Protein AF-W1WE08-F1 (afdb_monomer_lite)

Organism: NCBI:txid1403943

Foldseek 3Di:
DDKDKDWDALVCLVVALVQVLQQCVVPVPVDDPVVSVVVSVVSSVARSPARKMFIADPVRHGQWIWHDDPPDTPDTTGRPVPDD

InterPro domains:
  IPR016181 Acyl-CoA N-acyltransferase [SSF55729] (3-84)

Radius of gyration: 12.64 Å; chains: 1; bounding box: 30×28×31 Å

Secondary structure (DSSP, 8-state):
---EEEE--GGGHHHHHHHHHHHHHHH-TTS-HHHHHHHHHHHHHHTTTS-EEEEE-TTS-EEEEEEEETTEEEEEEE-GGG--

Structure (mmCIF, N/CA/C/O backbone):
data_AF-W1WE08-F1
#
_entry.id   AF-W1WE08-F1
#
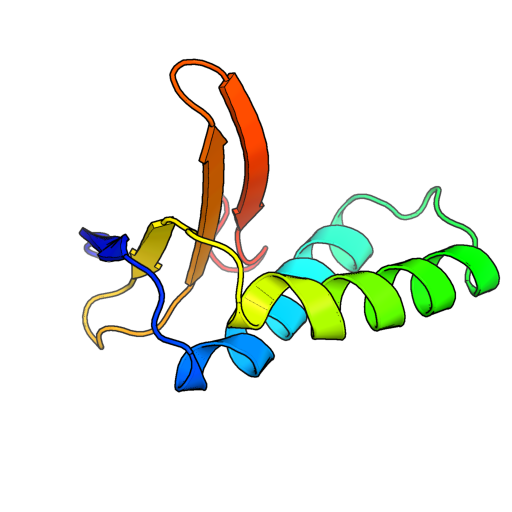loop_
_atom_site.group_PDB
_atom_site.id
_atom_site.type_symbol
_atom_site.label_atom_id
_atom_site.label_alt_id
_atom_site.label_comp_id
_atom_site.label_asym_id
_atom_site.label_entity_id
_atom_site.label_seq_id
_atom_site.pdbx_PDB_ins_code
_atom_site.Cartn_x
_atom_site.Cartn_y
_atom_site.Cartn_z
_atom_site.occupancy
_atom_site.B_iso_or_equiv
_atom_site.auth_seq_id
_atom_site.auth_comp_id
_atom_site.auth_asym_id
_atom_site.auth_atom_id
_atom_site.pdbx_PDB_model_num
ATOM 1 N N . MET A 1 1 ? -17.851 -10.853 3.634 1.00 75.19 1 MET A N 1
ATOM 2 C CA . MET A 1 1 ? -16.528 -10.398 4.092 1.00 75.19 1 MET A CA 1
ATOM 3 C C . MET A 1 1 ? -16.717 -9.054 4.758 1.00 75.19 1 MET A C 1
ATOM 5 O O . MET A 1 1 ? -17.119 -8.114 4.082 1.00 75.19 1 MET A O 1
ATOM 9 N N . VAL A 1 2 ? -16.517 -8.981 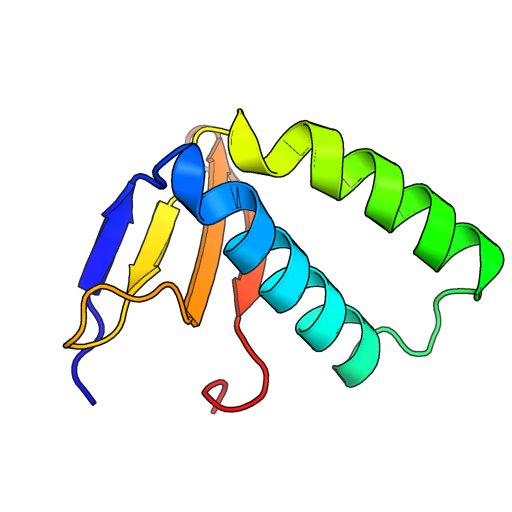6.069 1.00 89.94 2 VAL A N 1
ATOM 10 C CA . VAL A 1 2 ? -16.509 -7.705 6.793 1.00 89.94 2 VAL A CA 1
ATOM 11 C C . VAL A 1 2 ? -15.128 -7.064 6.654 1.00 89.94 2 VAL A C 1
ATOM 13 O O . VAL A 1 2 ? -14.114 -7.741 6.821 1.00 89.94 2 VAL A O 1
ATOM 16 N N . ILE A 1 3 ? -15.100 -5.766 6.343 1.00 95.62 3 ILE A N 1
ATOM 17 C CA . ILE A 1 3 ? -13.879 -4.958 6.286 1.00 95.62 3 ILE A CA 1
ATOM 18 C C . ILE A 1 3 ? -13.923 -3.915 7.397 1.00 95.62 3 ILE A C 1
ATOM 20 O O . ILE A 1 3 ? -14.924 -3.217 7.560 1.00 95.62 3 ILE A O 1
ATOM 24 N N . SER A 1 4 ? -12.830 -3.809 8.147 1.00 96.69 4 SER A N 1
ATOM 25 C CA . SER A 1 4 ? -12.598 -2.727 9.111 1.00 96.69 4 SER A CA 1
ATOM 26 C C . SER A 1 4 ? -11.378 -1.915 8.690 1.00 96.69 4 SER A C 1
ATOM 28 O O . SER A 1 4 ? -10.478 -2.448 8.046 1.00 96.69 4 SER A O 1
ATOM 30 N N . ILE A 1 5 ? -11.330 -0.635 9.061 1.00 97.31 5 ILE A N 1
ATOM 31 C CA . ILE A 1 5 ? -10.160 0.221 8.831 1.00 97.31 5 ILE A CA 1
ATOM 32 C C . ILE A 1 5 ? -9.486 0.524 10.169 1.00 97.31 5 ILE A C 1
ATOM 34 O O . ILE A 1 5 ? -10.156 0.906 11.130 1.00 97.31 5 ILE A O 1
ATOM 38 N N . ARG A 1 6 ? -8.159 0.386 10.233 1.00 96.94 6 ARG A N 1
ATOM 39 C CA . ARG A 1 6 ? -7.347 0.736 11.412 1.00 96.94 6 ARG A CA 1
ATOM 40 C C . ARG A 1 6 ? -5.979 1.286 11.011 1.00 96.94 6 ARG A C 1
ATOM 42 O O . ARG A 1 6 ? -5.659 1.349 9.831 1.00 96.94 6 ARG A O 1
ATOM 49 N N . ARG A 1 7 ? -5.162 1.690 11.985 1.00 96.12 7 ARG A N 1
ATOM 50 C CA . ARG A 1 7 ? -3.755 2.047 11.740 1.00 96.12 7 ARG A CA 1
ATOM 51 C C . ARG A 1 7 ? -2.912 0.811 11.411 1.00 96.12 7 ARG A C 1
ATOM 53 O O . ARG A 1 7 ? -3.200 -0.279 11.920 1.00 96.12 7 ARG A O 1
ATOM 60 N N . SER A 1 8 ? -1.908 0.996 10.552 1.00 95.38 8 SER A N 1
ATOM 61 C CA . SER A 1 8 ? -0.901 -0.028 10.251 1.00 95.38 8 SER A CA 1
ATOM 62 C C . SER A 1 8 ? -0.060 -0.357 11.483 1.00 95.38 8 SER A C 1
ATOM 64 O O . SER A 1 8 ? 0.101 0.467 12.390 1.00 95.38 8 SER A O 1
ATOM 66 N N . ARG A 1 9 ? 0.488 -1.573 11.507 1.00 94.69 9 ARG A N 1
ATOM 67 C CA . ARG A 1 9 ? 1.537 -1.985 12.445 1.00 94.69 9 ARG A CA 1
ATOM 68 C C . ARG A 1 9 ? 2.847 -2.144 11.679 1.00 94.69 9 ARG A C 1
ATOM 70 O O . ARG A 1 9 ? 2.836 -2.541 10.519 1.00 94.69 9 ARG A O 1
ATOM 77 N N . HIS A 1 10 ? 3.971 -1.891 12.342 1.00 90.88 10 HIS A N 1
ATOM 78 C CA . HIS A 1 10 ? 5.291 -1.986 11.713 1.00 90.88 10 HIS A CA 1
ATOM 79 C C . HIS A 1 10 ? 5.594 -3.403 11.180 1.00 90.88 10 HIS A C 1
ATOM 81 O O . HIS A 1 10 ? 6.122 -3.566 10.085 1.00 90.88 10 HIS A O 1
ATOM 87 N N . GLU A 1 11 ? 5.168 -4.438 11.913 1.00 92.69 11 GLU A N 1
ATOM 88 C CA . GLU A 1 11 ? 5.318 -5.852 11.527 1.00 92.69 11 GLU A CA 1
ATOM 89 C C . GLU A 1 11 ? 4.547 -6.248 10.255 1.00 92.69 11 GLU A C 1
ATOM 91 O O . GLU A 1 11 ? 4.861 -7.258 9.632 1.00 92.69 11 GLU A O 1
ATOM 96 N N . GLU A 1 12 ? 3.564 -5.443 9.843 1.00 93.50 12 GLU A N 1
ATOM 97 C CA . GLU A 1 12 ? 2.740 -5.691 8.654 1.00 93.50 12 GLU A CA 1
ATOM 98 C C . GLU A 1 12 ? 3.359 -5.097 7.383 1.00 93.50 12 GLU A C 1
ATOM 100 O O . GLU A 1 12 ? 2.806 -5.272 6.300 1.00 93.50 12 GLU A O 1
ATOM 105 N N . GLY A 1 13 ? 4.500 -4.406 7.486 1.00 92.88 13 GLY A N 1
ATOM 106 C CA . GLY A 1 13 ? 5.123 -3.691 6.372 1.00 92.88 13 GLY A CA 1
ATOM 107 C C . GLY A 1 13 ? 5.354 -4.564 5.137 1.00 92.88 13 GLY A C 1
ATOM 108 O O . GLY A 1 13 ? 4.983 -4.171 4.035 1.00 92.88 13 GLY A O 1
ATOM 109 N N . GLU A 1 14 ? 5.865 -5.781 5.323 1.00 93.25 14 GLU A N 1
ATOM 110 C CA . GLU A 1 14 ? 6.065 -6.751 4.236 1.00 93.25 14 GLU A CA 1
ATOM 111 C C . GLU A 1 14 ? 4.746 -7.155 3.550 1.00 93.25 14 GLU A C 1
ATOM 113 O O . GLU A 1 14 ? 4.702 -7.317 2.330 1.00 93.25 14 GLU A O 1
ATOM 118 N N . GLU A 1 15 ? 3.644 -7.258 4.302 1.00 95.44 15 GLU A N 1
ATOM 119 C CA . GLU A 1 15 ? 2.322 -7.539 3.726 1.00 95.44 15 GLU A CA 1
ATOM 120 C C . GLU A 1 15 ? 1.808 -6.354 2.902 1.00 95.44 15 GLU A C 1
ATOM 122 O O . GLU A 1 15 ? 1.239 -6.545 1.827 1.00 95.44 15 GLU A O 1
ATOM 127 N N . LEU A 1 16 ? 2.044 -5.123 3.364 1.00 96.31 16 LEU A N 1
ATOM 128 C CA . LEU A 1 16 ? 1.660 -3.916 2.630 1.00 96.31 16 LEU A CA 1
ATOM 129 C C . LEU A 1 16 ? 2.476 -3.751 1.343 1.00 96.31 16 LEU A C 1
ATOM 131 O O . LEU A 1 16 ? 1.913 -3.389 0.309 1.00 96.31 16 LEU A O 1
ATOM 135 N N . VAL A 1 17 ? 3.773 -4.076 1.379 1.00 96.06 17 VAL A N 1
ATOM 136 C CA . VAL A 1 17 ? 4.627 -4.126 0.182 1.00 96.06 17 VAL A CA 1
ATOM 137 C C . VAL A 1 17 ? 4.091 -5.162 -0.801 1.00 96.06 17 VAL A C 1
ATOM 139 O O . VAL A 1 17 ? 3.944 -4.851 -1.979 1.00 96.06 17 VAL A O 1
ATOM 142 N N . ALA A 1 18 ? 3.720 -6.358 -0.334 1.00 96.06 18 ALA A N 1
ATOM 143 C CA . ALA A 1 18 ? 3.136 -7.383 -1.197 1.00 96.06 18 ALA A CA 1
ATOM 1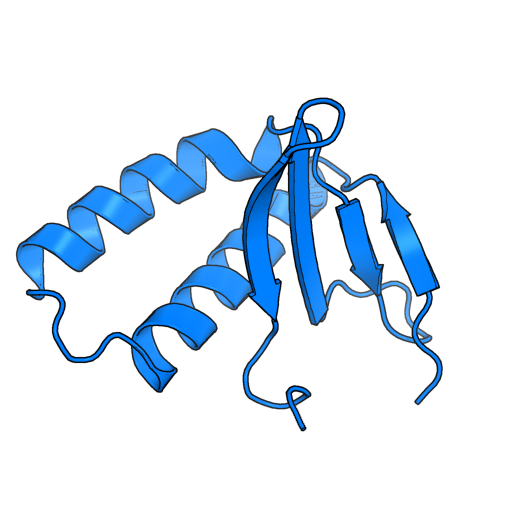44 C C . ALA A 1 18 ? 1.825 -6.910 -1.853 1.00 96.06 18 ALA A C 1
ATOM 146 O O . ALA A 1 18 ? 1.644 -7.091 -3.057 1.00 96.06 18 ALA A O 1
ATOM 147 N N . ILE A 1 19 ? 0.938 -6.250 -1.100 1.00 96.31 19 ILE A N 1
ATOM 148 C CA . ILE A 1 19 ? -0.301 -5.662 -1.639 1.00 96.31 19 ILE A CA 1
ATOM 149 C C . ILE A 1 19 ? 0.008 -4.615 -2.711 1.00 96.31 19 ILE A C 1
ATOM 151 O O . ILE A 1 19 ? -0.612 -4.629 -3.778 1.00 96.31 19 ILE A O 1
ATOM 155 N N . TRP A 1 20 ? 0.961 -3.716 -2.449 1.00 96.62 20 TRP A N 1
ATOM 156 C CA . TRP A 1 20 ? 1.395 -2.720 -3.426 1.00 96.62 20 TRP A CA 1
ATOM 157 C C . TRP A 1 20 ? 1.940 -3.394 -4.686 1.00 96.62 20 TRP A C 1
ATOM 159 O O . TRP A 1 20 ? 1.467 -3.084 -5.777 1.00 96.62 20 TRP A O 1
ATOM 169 N N . CYS A 1 21 ? 2.831 -4.380 -4.543 1.00 94.75 21 CYS A N 1
ATOM 170 C CA . CYS A 1 21 ? 3.401 -5.111 -5.669 1.00 94.75 21 CYS A CA 1
ATOM 171 C C . CYS A 1 21 ? 2.313 -5.733 -6.546 1.00 94.75 21 CYS A C 1
ATOM 173 O O . CYS A 1 21 ? 2.255 -5.467 -7.743 1.00 94.75 21 CYS A O 1
ATOM 175 N N . ARG A 1 22 ? 1.386 -6.483 -5.939 1.00 95.31 22 ARG A N 1
ATOM 176 C CA . ARG A 1 22 ? 0.271 -7.116 -6.658 1.00 95.31 22 ARG A CA 1
ATOM 177 C C . ARG A 1 22 ? -0.648 -6.096 -7.328 1.00 95.31 22 ARG A C 1
ATOM 179 O O . ARG A 1 22 ? -1.132 -6.337 -8.429 1.00 95.31 22 ARG A O 1
ATOM 186 N N . SER A 1 23 ? -0.893 -4.960 -6.676 1.00 94.94 23 SER A N 1
ATOM 187 C CA . SER A 1 23 ? -1.706 -3.873 -7.236 1.00 94.94 23 SER A CA 1
ATOM 188 C C . SER A 1 23 ? -1.042 -3.242 -8.461 1.00 94.94 23 SER A C 1
ATOM 190 O O . SER A 1 23 ? -1.709 -2.952 -9.454 1.00 94.94 23 SER A O 1
ATOM 192 N N . VAL A 1 24 ? 0.271 -3.020 -8.387 1.00 94.06 24 VAL A N 1
ATOM 193 C CA . VAL A 1 24 ? 1.072 -2.459 -9.475 1.00 94.06 24 VAL A CA 1
ATOM 194 C C . VAL A 1 24 ? 1.134 -3.440 -10.638 1.00 94.06 24 VAL A C 1
ATOM 196 O O . VAL A 1 24 ? 0.802 -3.063 -11.755 1.00 94.06 24 VAL A O 1
ATOM 199 N N . ASP A 1 25 ? 1.425 -4.710 -10.380 1.00 92.12 25 ASP A N 1
ATOM 200 C CA . ASP A 1 25 ? 1.509 -5.731 -11.426 1.00 92.12 25 ASP A CA 1
ATOM 201 C C . ASP A 1 25 ? 0.156 -5.947 -12.135 1.00 92.12 25 ASP A C 1
ATOM 203 O O . ASP A 1 25 ? 0.118 -6.254 -13.325 1.00 92.12 25 ASP A O 1
ATOM 207 N N . ALA A 1 26 ? -0.965 -5.749 -11.431 1.00 92.75 26 ALA A N 1
ATOM 208 C CA . ALA A 1 26 ? -2.303 -5.917 -11.994 1.00 92.75 26 ALA A CA 1
ATOM 209 C C . ALA A 1 26 ? -2.789 -4.733 -12.848 1.00 92.75 26 ALA A C 1
ATOM 211 O O . ALA A 1 26 ? -3.645 -4.931 -13.710 1.00 92.75 26 ALA A O 1
ATOM 212 N N . THR A 1 27 ? -2.327 -3.501 -12.591 1.00 91.44 27 THR A N 1
ATOM 213 C CA . THR A 1 27 ? -2.906 -2.303 -13.241 1.00 91.44 27 THR A CA 1
ATOM 214 C C . THR A 1 27 ? -1.903 -1.269 -13.747 1.00 91.44 27 THR A C 1
ATOM 216 O O . THR A 1 27 ? -2.326 -0.276 -14.333 1.00 91.44 27 THR A O 1
ATOM 219 N N . HIS A 1 28 ? -0.608 -1.442 -13.490 1.00 91.25 28 HIS A N 1
ATOM 220 C CA . HIS A 1 28 ? 0.461 -0.511 -13.864 1.00 91.25 28 HIS A CA 1
ATOM 221 C C . HIS A 1 28 ? 1.478 -1.184 -14.797 1.00 91.25 28 HIS A C 1
ATOM 223 O O . HIS A 1 28 ? 2.688 -1.000 -14.665 1.00 91.25 28 HIS A O 1
ATOM 229 N N . ASP A 1 29 ? 0.975 -1.947 -15.766 1.00 90.62 29 ASP A N 1
ATOM 230 C CA . ASP A 1 29 ? 1.757 -2.601 -16.826 1.00 90.62 29 ASP A CA 1
ATOM 231 C C . ASP A 1 29 ? 2.571 -1.619 -17.694 1.00 90.62 29 ASP A C 1
ATOM 233 O O . ASP A 1 29 ? 3.496 -2.018 -18.399 1.00 90.62 29 ASP A O 1
ATOM 237 N N . PHE A 1 30 ? 2.263 -0.324 -17.609 1.00 92.94 30 PHE A N 1
ATOM 238 C CA . PHE A 1 30 ? 3.004 0.762 -18.243 1.00 92.94 30 PHE A CA 1
ATOM 239 C C . PHE A 1 30 ? 4.363 1.075 -17.590 1.00 92.94 30 PHE A C 1
ATOM 241 O O . PHE A 1 30 ? 5.158 1.807 -18.185 1.00 92.94 30 PHE A O 1
ATOM 248 N N . LEU A 1 31 ? 4.639 0.589 -16.374 1.00 91.56 31 LEU A N 1
ATOM 249 C CA . LEU A 1 31 ? 5.936 0.789 -15.720 1.00 91.56 31 LEU A CA 1
ATOM 250 C C . LEU A 1 31 ? 7.000 -0.111 -16.358 1.00 91.56 31 LEU A C 1
ATOM 252 O O . LEU A 1 31 ? 6.771 -1.294 -16.606 1.00 91.56 31 LEU A O 1
ATOM 256 N N . SER A 1 32 ? 8.199 0.430 -16.579 1.00 93.75 32 SER A N 1
ATOM 257 C CA . SER A 1 32 ? 9.337 -0.398 -16.978 1.00 93.75 32 SER A CA 1
ATOM 258 C C . SER A 1 32 ? 9.767 -1.311 -15.828 1.00 93.75 32 SER A C 1
ATOM 260 O O . SER A 1 32 ? 9.613 -0.970 -14.654 1.00 93.75 32 SER A O 1
ATOM 262 N N . ALA A 1 33 ? 10.356 -2.462 -16.159 1.00 90.75 33 ALA A N 1
ATOM 263 C CA . ALA A 1 33 ? 10.861 -3.398 -15.155 1.00 90.75 33 ALA A CA 1
ATOM 264 C C . ALA A 1 33 ? 11.921 -2.758 -14.238 1.00 90.75 33 ALA A C 1
ATOM 266 O O . ALA A 1 33 ? 11.914 -2.995 -13.036 1.00 90.75 33 ALA A O 1
ATOM 267 N N . GLU A 1 34 ? 12.793 -1.911 -14.792 1.00 93.44 34 GLU A N 1
ATOM 268 C CA . GLU A 1 34 ? 13.815 -1.184 -14.028 1.00 93.44 34 GLU A CA 1
ATOM 269 C C . GLU A 1 34 ? 13.170 -0.240 -13.008 1.00 93.44 34 GLU A C 1
ATOM 271 O O . GLU A 1 34 ? 13.444 -0.329 -11.813 1.00 93.44 34 GLU A O 1
ATOM 276 N N . TYR A 1 35 ? 12.222 0.590 -13.453 1.00 92.50 35 TYR A N 1
ATOM 277 C CA . TYR A 1 35 ? 11.558 1.547 -12.573 1.00 92.50 35 TYR A CA 1
ATOM 278 C C . TYR A 1 35 ? 10.659 0.858 -11.535 1.00 92.50 35 TYR A C 1
ATOM 280 O O . TYR A 1 35 ? 10.530 1.320 -10.403 1.00 92.50 35 TYR A O 1
ATOM 288 N N . ARG A 1 36 ? 10.075 -0.294 -11.882 1.00 92.69 36 ARG A N 1
ATOM 289 C CA . ARG A 1 36 ? 9.306 -1.135 -10.956 1.00 92.69 36 ARG A CA 1
ATOM 290 C C . ARG A 1 36 ? 10.152 -1.634 -9.782 1.00 92.69 36 ARG A C 1
ATOM 292 O O . ARG A 1 36 ? 9.640 -1.664 -8.662 1.00 92.69 36 ARG A O 1
ATOM 299 N N . VAL A 1 37 ? 11.402 -2.024 -10.038 1.00 92.50 37 VAL A N 1
ATOM 300 C CA . VAL A 1 37 ? 12.350 -2.479 -9.008 1.00 92.50 37 VAL A CA 1
ATOM 301 C C . VAL A 1 37 ? 12.789 -1.310 -8.127 1.00 92.50 37 VAL A C 1
ATOM 303 O O . VAL A 1 37 ? 12.724 -1.422 -6.906 1.00 92.50 37 VAL A O 1
ATOM 306 N N . GLU A 1 38 ? 13.134 -0.164 -8.721 1.00 93.94 38 GLU A N 1
ATOM 307 C CA . GLU A 1 38 ? 13.501 1.047 -7.967 1.00 93.94 38 GLU A CA 1
ATOM 308 C C . GLU A 1 38 ? 12.372 1.515 -7.035 1.00 93.94 38 GLU A C 1
ATOM 310 O O . GLU A 1 38 ? 12.598 1.847 -5.869 1.00 93.94 38 GLU A O 1
ATOM 315 N N . LEU A 1 39 ? 11.130 1.508 -7.532 1.00 93.75 39 LEU A N 1
ATOM 316 C CA . LEU A 1 39 ? 9.962 1.844 -6.723 1.00 93.75 39 LEU A CA 1
ATOM 317 C C . LEU A 1 39 ? 9.746 0.841 -5.590 1.00 93.75 39 LEU A C 1
ATOM 319 O O . LEU A 1 39 ? 9.393 1.254 -4.489 1.00 93.75 39 LEU A O 1
ATOM 323 N N . GLU A 1 40 ? 9.959 -0.453 -5.827 1.00 93.31 40 GLU A N 1
ATOM 324 C CA . GLU A 1 40 ? 9.797 -1.463 -4.781 1.00 93.31 40 GLU A CA 1
ATOM 325 C C . GLU A 1 40 ? 10.777 -1.259 -3.628 1.00 93.31 40 GLU A C 1
ATOM 327 O O . GLU A 1 40 ? 10.370 -1.327 -2.468 1.00 93.31 40 GLU A O 1
ATOM 332 N N . GLU A 1 41 ? 12.045 -0.969 -3.925 1.00 93.94 41 GLU A N 1
ATOM 333 C CA . GLU A 1 41 ? 13.051 -0.680 -2.899 1.00 93.94 41 GLU A CA 1
ATOM 334 C C . GLU A 1 41 ? 12.645 0.529 -2.045 1.00 93.94 41 GLU A C 1
ATOM 336 O O . GLU A 1 41 ? 12.689 0.472 -0.810 1.00 93.94 41 GLU A O 1
ATOM 341 N N . LEU A 1 42 ? 12.165 1.598 -2.689 1.00 93.25 42 LEU A N 1
ATOM 342 C CA . LEU A 1 42 ? 11.677 2.787 -1.994 1.00 93.25 42 LEU A CA 1
ATOM 343 C C . LEU A 1 42 ? 10.461 2.461 -1.117 1.00 93.25 42 LEU A C 1
ATOM 345 O O . LEU A 1 42 ? 10.433 2.801 0.067 1.00 93.25 42 LEU A O 1
ATOM 349 N N . VAL A 1 43 ? 9.470 1.772 -1.677 1.00 93.88 43 VAL A N 1
ATOM 350 C CA . VAL A 1 43 ? 8.220 1.411 -0.997 1.00 93.88 43 VAL A CA 1
ATOM 351 C C . VAL A 1 43 ? 8.488 0.496 0.198 1.00 93.88 43 VAL A C 1
ATOM 353 O O . VAL A 1 43 ? 7.921 0.714 1.269 1.00 93.88 43 VAL A O 1
ATOM 356 N N . ARG A 1 44 ? 9.405 -0.467 0.066 1.00 93.94 44 ARG A N 1
ATOM 357 C CA . ARG A 1 44 ? 9.821 -1.366 1.151 1.00 93.94 44 ARG A CA 1
ATOM 358 C C . ARG A 1 44 ? 10.458 -0.623 2.321 1.00 93.94 44 ARG A C 1
ATOM 360 O O . ARG A 1 44 ? 10.227 -0.993 3.467 1.00 93.94 44 ARG A O 1
ATOM 367 N N . SER A 1 45 ? 11.209 0.442 2.045 1.00 92.31 45 SER A N 1
ATOM 368 C CA . SER A 1 45 ? 11.780 1.297 3.093 1.00 92.31 45 SER A CA 1
ATOM 369 C C . SER A 1 45 ? 10.747 2.228 3.745 1.00 92.31 45 SER A C 1
ATOM 371 O O . SER A 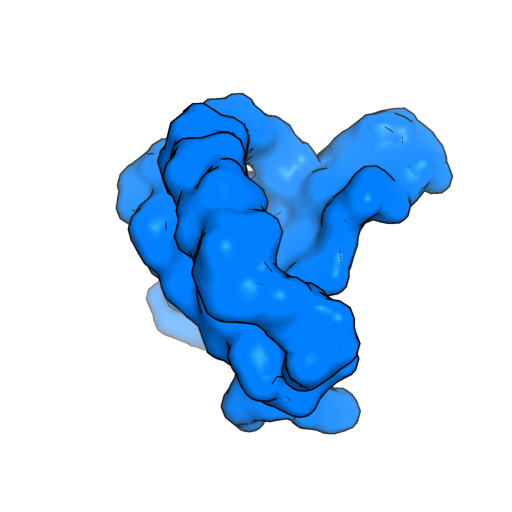1 45 ? 10.883 2.587 4.911 1.00 92.31 45 SER A O 1
ATOM 373 N N . PHE A 1 46 ? 9.704 2.612 3.003 1.00 92.31 46 PHE A N 1
ATOM 374 C CA . PHE A 1 46 ? 8.753 3.647 3.405 1.00 92.31 46 PHE A CA 1
ATOM 375 C C . PHE A 1 46 ? 7.513 3.106 4.129 1.00 92.31 46 PHE A C 1
ATOM 377 O O . PHE A 1 46 ? 7.128 3.639 5.169 1.00 92.31 46 PHE A O 1
ATOM 384 N N . LEU A 1 47 ? 6.866 2.060 3.600 1.00 92.19 47 LEU A N 1
ATOM 385 C CA . LEU A 1 47 ? 5.578 1.578 4.121 1.00 92.19 47 LEU A CA 1
ATOM 386 C C . LEU A 1 47 ? 5.601 1.131 5.595 1.00 92.19 47 LEU A C 1
ATOM 388 O O . LEU A 1 47 ? 4.623 1.427 6.283 1.00 92.19 47 LEU A O 1
ATOM 392 N N . PRO A 1 48 ? 6.655 0.464 6.115 1.00 91.12 48 PRO A N 1
ATOM 393 C CA . PRO A 1 48 ? 6.692 0.053 7.522 1.00 91.12 48 PRO A CA 1
ATOM 394 C C . PRO A 1 48 ? 6.700 1.228 8.514 1.00 91.12 48 PRO A C 1
ATOM 396 O O . PRO A 1 48 ? 6.266 1.074 9.656 1.00 91.12 48 PRO A O 1
ATOM 399 N N . GLU A 1 49 ? 7.198 2.391 8.091 1.00 91.81 49 GLU A N 1
ATOM 400 C CA . GLU A 1 49 ? 7.355 3.596 8.921 1.00 91.81 49 GLU A CA 1
ATOM 401 C C . GLU A 1 49 ? 6.250 4.636 8.668 1.00 91.81 49 GLU A C 1
ATOM 403 O O . GLU A 1 49 ? 6.016 5.536 9.478 1.00 91.81 49 GLU A O 1
ATOM 408 N N . ALA A 1 50 ? 5.553 4.537 7.536 1.00 91.19 50 ALA A N 1
ATOM 409 C CA . ALA A 1 50 ? 4.535 5.498 7.148 1.00 91.19 50 ALA A CA 1
ATOM 410 C C . ALA A 1 50 ? 3.275 5.398 8.040 1.00 91.19 50 ALA A C 1
ATOM 412 O O . ALA A 1 50 ? 2.835 4.298 8.392 1.00 91.19 50 ALA A O 1
ATOM 413 N N . PRO A 1 51 ? 2.616 6.532 8.364 1.00 92.81 51 PRO A N 1
ATOM 414 C CA . PRO A 1 51 ? 1.396 6.563 9.170 1.00 92.81 51 PRO A CA 1
ATOM 415 C C . PRO A 1 51 ? 0.173 6.147 8.337 1.00 92.81 51 PRO A C 1
ATOM 417 O O . PRO A 1 51 ? -0.751 6.934 8.100 1.00 92.81 51 PRO A O 1
ATOM 420 N N . LEU A 1 52 ? 0.166 4.899 7.881 1.00 96.00 52 LEU A N 1
ATOM 421 C CA . LEU A 1 52 ? -0.852 4.347 6.999 1.00 96.00 52 LEU A CA 1
ATOM 422 C C . LEU A 1 52 ? -2.131 3.999 7.766 1.00 96.00 52 LEU A C 1
ATOM 424 O O . LEU A 1 52 ? -2.155 3.770 8.983 1.00 96.00 52 LEU A O 1
ATOM 428 N N . TRP A 1 53 ? -3.219 3.952 7.014 1.00 97.38 53 TRP A N 1
ATOM 429 C CA . TRP A 1 53 ? -4.438 3.259 7.393 1.00 97.38 53 TRP A CA 1
ATOM 430 C C . TRP A 1 53 ? -4.539 1.990 6.562 1.00 97.38 53 TRP A C 1
ATOM 432 O O . TRP A 1 53 ? -4.294 2.025 5.361 1.00 97.38 53 TRP A O 1
ATOM 442 N N . VAL A 1 54 ? -4.917 0.882 7.182 1.00 97.75 54 VAL A N 1
ATOM 443 C CA . VAL A 1 54 ? -5.060 -0.419 6.528 1.00 97.75 54 VAL A CA 1
ATOM 444 C C . VAL A 1 54 ? -6.511 -0.867 6.571 1.00 97.75 54 VAL A C 1
ATOM 446 O O . VAL A 1 54 ? -7.188 -0.725 7.593 1.00 97.75 54 VAL A O 1
ATOM 449 N N . ALA A 1 55 ? -6.982 -1.403 5.450 1.00 97.6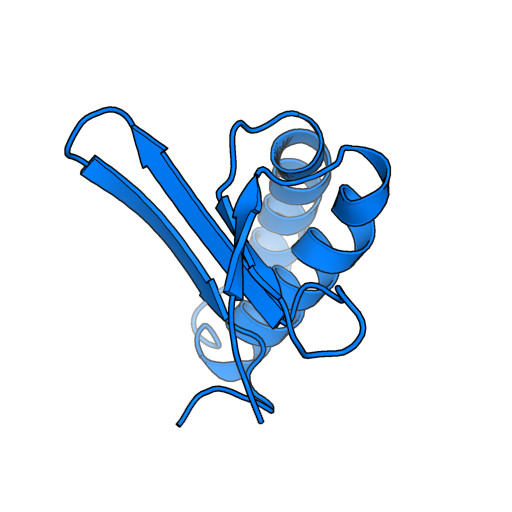2 55 ALA A N 1
ATOM 450 C CA . ALA A 1 55 ? -8.208 -2.175 5.380 1.00 97.62 55 ALA A CA 1
ATOM 451 C C . ALA A 1 55 ? -7.885 -3.613 5.768 1.00 97.62 55 ALA A C 1
ATOM 453 O O . ALA A 1 55 ? -6.983 -4.217 5.188 1.00 97.62 55 ALA A O 1
ATOM 454 N N . VAL A 1 56 ? -8.610 -4.157 6.740 1.00 97.44 56 VAL A N 1
ATOM 455 C CA . VAL A 1 56 ? -8.389 -5.509 7.254 1.00 97.44 56 VAL A CA 1
ATOM 456 C C . VAL A 1 56 ? -9.643 -6.356 7.141 1.00 97.44 56 VAL A C 1
ATOM 458 O O . VAL A 1 56 ? -10.763 -5.856 7.275 1.00 97.44 56 VAL A O 1
ATOM 461 N N . ASN A 1 57 ? -9.443 -7.648 6.901 1.00 95.56 57 ASN A N 1
ATOM 462 C CA . ASN A 1 57 ? -10.515 -8.639 6.913 1.00 95.56 57 ASN A CA 1
ATOM 463 C C . ASN A 1 57 ? -10.836 -9.126 8.343 1.00 95.56 57 ASN A C 1
ATOM 465 O O . ASN A 1 57 ? -10.231 -8.701 9.324 1.00 95.56 57 ASN A O 1
ATOM 469 N N . GLU A 1 58 ? -11.773 -10.068 8.464 1.00 95.12 58 GLU A N 1
ATOM 470 C CA . GLU A 1 58 ? -12.223 -10.659 9.739 1.00 95.12 58 GLU A CA 1
ATOM 471 C C . GLU A 1 58 ? -11.113 -11.351 10.555 1.00 95.12 58 GLU A C 1
ATOM 473 O O . GLU A 1 58 ? -11.284 -11.587 11.748 1.00 95.12 58 GLU A O 1
ATOM 478 N N . ARG A 1 59 ? -9.971 -11.673 9.931 1.00 94.31 59 ARG A N 1
ATOM 479 C CA . ARG A 1 59 ? -8.788 -12.255 10.590 1.00 94.31 59 ARG A CA 1
ATOM 480 C C . ARG A 1 59 ? -7.749 -11.199 10.976 1.00 94.31 59 ARG A C 1
ATOM 482 O O . ARG A 1 59 ? -6.615 -11.558 11.272 1.00 94.31 59 ARG A O 1
ATOM 489 N N . ASP A 1 60 ? -8.121 -9.922 10.920 1.00 94.56 60 ASP A N 1
ATOM 490 C CA . ASP A 1 60 ? -7.245 -8.765 11.122 1.00 94.56 60 ASP A CA 1
ATOM 491 C C . ASP A 1 60 ? -6.058 -8.706 10.142 1.00 94.56 60 ASP A C 1
ATOM 493 O O . ASP A 1 60 ? -5.039 -8.081 10.427 1.00 94.56 60 ASP A O 1
ATOM 497 N N . ARG A 1 61 ? -6.184 -9.345 8.969 1.00 94.88 61 ARG A N 1
ATOM 498 C CA . ARG A 1 61 ? -5.144 -9.334 7.934 1.00 94.88 61 ARG A CA 1
ATOM 499 C C . ARG A 1 61 ? -5.342 -8.158 6.980 1.00 94.88 61 ARG A C 1
ATOM 501 O O . ARG A 1 61 ? -6.464 -8.012 6.477 1.00 94.88 61 ARG A O 1
ATOM 508 N N . PRO A 1 62 ? -4.294 -7.361 6.700 1.00 96.56 62 PRO A N 1
ATOM 509 C CA . PRO A 1 62 ? -4.343 -6.313 5.691 1.00 96.56 62 PRO A CA 1
ATOM 510 C C . PRO A 1 62 ? -4.742 -6.863 4.322 1.00 96.56 62 PRO A C 1
ATOM 512 O O . PRO A 1 62 ? -4.235 -7.886 3.871 1.00 96.56 62 PRO A O 1
ATOM 515 N N . VAL A 1 63 ? -5.662 -6.167 3.663 1.00 96.94 63 VAL A N 1
ATOM 516 C CA . VAL A 1 63 ? -6.091 -6.428 2.280 1.00 96.94 63 VAL A CA 1
ATOM 517 C C . VAL A 1 63 ? -6.033 -5.167 1.409 1.00 96.94 63 VAL A C 1
ATOM 519 O O . VAL A 1 63 ? -6.327 -5.198 0.220 1.00 96.94 63 VAL A O 1
ATOM 522 N N . GLY A 1 64 ? -5.650 -4.038 2.000 1.00 96.81 64 GLY A N 1
ATOM 523 C CA . GLY A 1 64 ? -5.442 -2.761 1.333 1.00 96.81 64 GLY A CA 1
ATOM 524 C C . GLY A 1 64 ? -4.909 -1.728 2.315 1.00 96.81 64 GLY A C 1
ATOM 525 O O . GLY A 1 64 ? -4.976 -1.923 3.531 1.00 96.81 64 GLY A O 1
ATOM 526 N N . PHE A 1 65 ? -4.394 -0.619 1.805 1.00 97.38 65 PHE A N 1
ATOM 527 C CA . PHE A 1 65 ? -3.937 0.497 2.618 1.00 97.38 65 PHE A CA 1
ATOM 528 C C . PHE A 1 65 ? -4.132 1.837 1.915 1.00 97.38 65 PHE A C 1
ATOM 530 O O . PHE A 1 65 ? -4.205 1.924 0.689 1.00 97.38 65 PHE A O 1
ATOM 537 N N . MET A 1 66 ? -4.180 2.896 2.717 1.00 97.25 66 MET A N 1
ATOM 538 C CA . MET A 1 66 ? -4.169 4.276 2.261 1.00 97.25 66 MET A CA 1
ATOM 539 C C . MET A 1 66 ? -3.213 5.123 3.101 1.00 97.25 66 MET A C 1
ATOM 541 O O . MET A 1 66 ? -3.102 4.944 4.319 1.00 97.25 66 MET A O 1
ATOM 545 N N . LEU A 1 67 ? -2.559 6.081 2.451 1.00 95.69 67 LEU A N 1
ATOM 546 C CA . LEU A 1 67 ? -1.807 7.148 3.100 1.00 95.69 67 LEU A CA 1
ATOM 547 C C . LEU A 1 67 ? -2.630 8.433 3.033 1.00 95.69 67 LEU A C 1
ATOM 549 O O . LEU A 1 67 ? -3.021 8.867 1.951 1.00 95.69 67 LEU A O 1
ATOM 553 N N . LEU A 1 68 ? -2.892 9.026 4.198 1.00 93.88 68 LEU A N 1
ATOM 554 C CA . LEU A 1 68 ? -3.661 10.260 4.321 1.00 93.88 68 LEU A CA 1
ATOM 555 C C . LEU A 1 68 ? -2.845 11.312 5.077 1.00 93.88 68 LEU A C 1
ATOM 557 O O . LEU A 1 68 ? -2.548 11.134 6.262 1.00 93.88 68 LEU A O 1
ATOM 561 N N . SER A 1 69 ? -2.571 12.429 4.410 1.00 89.75 69 SER A N 1
ATOM 562 C CA . SER A 1 69 ? -1.899 13.606 4.956 1.00 89.75 69 SER A CA 1
ATOM 563 C C . SER A 1 69 ? -2.898 14.759 5.064 1.00 89.75 69 SER A C 1
ATOM 565 O O . SER A 1 69 ? -3.213 15.450 4.095 1.00 89.75 69 SER A O 1
ATOM 567 N N . GLY A 1 70 ? -3.453 14.958 6.263 1.00 89.75 70 GLY A N 1
ATOM 568 C CA . GLY A 1 70 ? -4.508 15.947 6.494 1.00 89.75 70 GLY A CA 1
ATOM 569 C C . GLY A 1 70 ? -5.788 15.601 5.727 1.00 89.75 70 GLY A C 1
ATOM 570 O O . GLY A 1 70 ? -6.480 14.651 6.080 1.00 89.75 70 GLY A O 1
ATOM 571 N N . GLN A 1 71 ? -6.103 16.384 4.694 1.00 91.00 71 GLN A N 1
ATOM 572 C CA . GLN A 1 71 ? -7.252 16.162 3.803 1.00 91.00 71 GLN A CA 1
ATOM 573 C C . GLN A 1 71 ? -6.847 15.591 2.433 1.00 91.00 71 GLN A C 1
ATOM 575 O O . GLN A 1 71 ? -7.678 15.520 1.531 1.00 91.00 71 GLN A O 1
ATOM 580 N N . HIS A 1 72 ? -5.581 15.208 2.258 1.00 92.81 72 HIS A N 1
ATOM 581 C CA . HIS A 1 72 ? -5.054 14.709 0.994 1.00 92.81 72 HIS A CA 1
ATOM 582 C C . HIS A 1 72 ? -4.712 13.221 1.088 1.00 92.81 72 HIS A C 1
ATOM 584 O O . HIS A 1 72 ? -4.032 12.797 2.020 1.00 92.81 72 HIS A O 1
ATOM 590 N N . MET A 1 73 ? -5.210 12.429 0.136 1.00 94.12 73 MET A N 1
ATOM 591 C CA . MET A 1 73 ? -4.908 11.003 0.033 1.00 94.12 73 MET A CA 1
ATOM 592 C C . MET A 1 73 ? -3.757 10.813 -0.954 1.00 94.12 73 MET A C 1
ATOM 594 O O . MET A 1 73 ? -3.974 10.841 -2.163 1.00 94.12 73 MET A O 1
ATOM 598 N N . ASP A 1 74 ? -2.550 10.637 -0.418 1.00 93.19 74 ASP A N 1
ATOM 599 C CA . ASP A 1 74 ? -1.312 10.505 -1.195 1.00 93.19 74 ASP A CA 1
ATOM 600 C C . ASP A 1 74 ? -1.222 9.152 -1.915 1.00 93.19 74 ASP A C 1
ATOM 602 O O . ASP A 1 74 ? -0.684 9.052 -3.015 1.00 93.19 74 ASP A O 1
ATOM 606 N N . ALA A 1 75 ? -1.737 8.092 -1.285 1.00 93.75 75 ALA A N 1
ATOM 607 C CA . ALA A 1 75 ? -1.667 6.735 -1.811 1.00 93.75 75 ALA A CA 1
ATOM 608 C C . ALA A 1 75 ? -2.898 5.920 -1.412 1.00 93.75 75 ALA A C 1
ATOM 610 O O . ALA A 1 75 ? -3.385 6.031 -0.286 1.00 93.75 75 ALA A O 1
ATOM 611 N N . LEU A 1 76 ? -3.357 5.060 -2.322 1.00 96.25 76 LEU A N 1
ATOM 612 C CA . LEU A 1 76 ? -4.403 4.069 -2.080 1.00 96.25 76 LEU A CA 1
ATOM 613 C C . LEU A 1 76 ? -4.118 2.823 -2.922 1.00 96.25 76 LEU A C 1
ATOM 615 O O . LEU A 1 76 ? -4.138 2.890 -4.150 1.00 96.25 76 LEU A O 1
ATOM 619 N N . PHE A 1 77 ? -3.892 1.693 -2.258 1.00 96.81 77 PHE A N 1
ATOM 620 C CA . PHE A 1 77 ? -3.632 0.402 -2.895 1.00 96.81 77 PHE A CA 1
ATOM 621 C C . PHE A 1 77 ? -4.447 -0.692 -2.204 1.00 96.81 77 PHE A C 1
ATOM 623 O O . PHE A 1 77 ? -4.588 -0.700 -0.983 1.00 96.81 77 PHE A O 1
ATOM 630 N N . ILE A 1 78 ? -5.019 -1.604 -2.985 1.00 96.81 78 ILE A N 1
ATOM 631 C CA . ILE A 1 78 ? -5.905 -2.673 -2.507 1.00 96.81 78 ILE A CA 1
ATOM 632 C C . ILE A 1 78 ? -5.520 -3.944 -3.246 1.00 96.81 78 ILE A C 1
ATOM 634 O O . ILE A 1 78 ? -5.323 -3.895 -4.460 1.00 96.8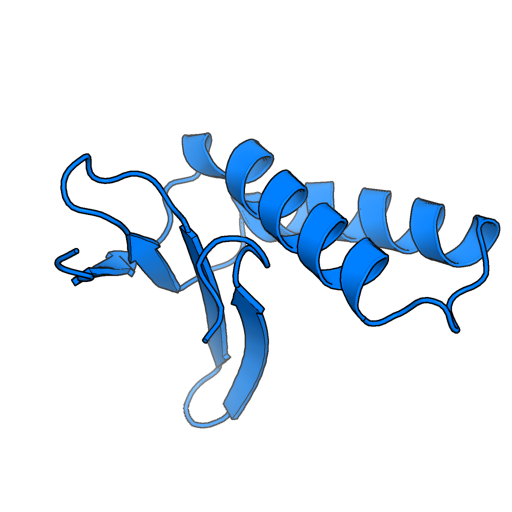1 78 ILE A O 1
ATOM 638 N N . ASP A 1 79 ? -5.450 -5.064 -2.526 1.00 95.75 79 ASP A N 1
ATOM 639 C CA . ASP A 1 79 ? -5.138 -6.355 -3.127 1.00 95.75 79 ASP A CA 1
ATOM 640 C C . ASP A 1 79 ? -6.136 -6.656 -4.265 1.00 95.75 79 ASP A C 1
ATOM 642 O O . ASP A 1 79 ? -7.355 -6.568 -4.054 1.00 95.75 79 ASP A O 1
ATOM 646 N N . PRO A 1 80 ? -5.649 -6.974 -5.479 1.00 94.44 80 PRO A N 1
ATOM 647 C CA . PRO A 1 80 ? -6.506 -7.195 -6.637 1.00 94.44 80 PRO A CA 1
ATOM 648 C C . PRO A 1 80 ? -7.531 -8.322 -6.439 1.00 94.44 80 PRO A C 1
ATOM 650 O O . PRO A 1 80 ? -8.593 -8.255 -7.052 1.00 94.44 80 PRO A O 1
ATOM 653 N N . ASP A 1 81 ? -7.281 -9.302 -5.561 1.00 92.94 81 ASP A N 1
ATOM 654 C CA . ASP A 1 81 ? -8.220 -10.409 -5.309 1.00 92.94 81 ASP A CA 1
ATOM 655 C C . ASP A 1 81 ? -9.489 -9.970 -4.565 1.00 92.94 81 ASP A C 1
ATOM 657 O O . ASP A 1 81 ? -10.506 -10.666 -4.596 1.00 92.94 81 ASP A O 1
ATOM 661 N N . VAL A 1 82 ? -9.436 -8.836 -3.861 1.00 91.62 82 VAL A N 1
ATOM 662 C CA . VAL A 1 82 ? -10.570 -8.305 -3.086 1.00 91.62 82 VAL A CA 1
ATOM 663 C C . VAL A 1 82 ? -11.075 -6.967 -3.615 1.00 91.62 82 VAL A C 1
ATOM 665 O O . VAL A 1 82 ? -11.948 -6.347 -3.004 1.00 91.62 82 VAL A O 1
ATOM 668 N N . ARG A 1 83 ? -10.518 -6.501 -4.735 1.00 85.69 83 ARG A N 1
ATOM 669 C CA . ARG A 1 83 ? -10.931 -5.273 -5.406 1.00 85.69 83 ARG A CA 1
ATOM 670 C C . ARG A 1 83 ? -12.116 -5.580 -6.331 1.00 85.69 83 ARG A C 1
ATOM 672 O O . ARG A 1 83 ? -11.965 -6.345 -7.278 1.00 85.69 83 ARG A O 1
ATOM 679 N N . GLY A 1 84 ? -13.278 -4.973 -6.072 1.00 78.25 84 GLY A N 1
ATOM 680 C CA . GLY A 1 84 ? -14.508 -5.169 -6.853 1.00 78.25 84 GLY A CA 1
ATOM 681 C C . GLY A 1 84 ? -15.629 -4.229 -6.448 1.00 78.25 84 GLY A C 1
ATOM 682 O O . GLY A 1 84 ? -15.855 -4.095 -5.226 1.00 78.25 84 GLY A O 1
#

Sequence (84 aa):
MVISIRRSRHEEGEELVAIWCRSVDATHDFLSAEYRVELEELVRSFLPEAPLWVAVNERDRPVGFMLLSGQHMDALFIDPDVRG

pLDDT: mean 93.61, std 3.5, range [75.19, 97.75]